Protein AF-A0A7X7K3A5-F1 (afdb_monomer_lite)

pLDDT: mean 78.58, std 13.83, range [46.94, 91.44]

Structure (mmCIF, N/CA/C/O backbone):
data_AF-A0A7X7K3A5-F1
#
_entry.id   AF-A0A7X7K3A5-F1
#
loop_
_atom_site.group_PDB
_atom_site.id
_atom_site.type_symbol
_atom_site.label_atom_id
_atom_site.label_alt_id
_atom_site.label_comp_id
_atom_site.label_asym_id
_atom_site.label_entity_id
_atom_site.label_seq_id
_atom_site.pdbx_PDB_ins_code
_atom_site.Cartn_x
_atom_site.Cartn_y
_atom_site.Cartn_z
_atom_site.occupancy
_atom_site.B_iso_or_equiv
_atom_site.auth_seq_id
_atom_site.auth_comp_id
_atom_site.auth_asym_id
_atom_site.auth_atom_id
_atom_site.pdbx_PDB_model_num
ATOM 1 N N . MET A 1 1 ? 12.186 15.732 -3.941 1.00 61.91 1 MET A N 1
ATOM 2 C CA . MET A 1 1 ? 11.866 14.292 -4.096 1.00 61.91 1 MET A CA 1
ATOM 3 C C . MET A 1 1 ? 10.853 13.869 -3.036 1.00 61.91 1 MET A C 1
ATOM 5 O O . MET A 1 1 ? 9.837 13.291 -3.395 1.00 61.91 1 MET A O 1
ATOM 9 N N . GLU A 1 2 ? 11.076 14.251 -1.775 1.00 77.88 2 GLU A N 1
ATOM 10 C CA . GLU A 1 2 ? 10.208 13.936 -0.627 1.00 77.88 2 GLU A CA 1
ATOM 11 C C . GLU A 1 2 ? 8.759 14.428 -0.759 1.00 77.88 2 GLU A C 1
ATOM 13 O O . GLU A 1 2 ? 7.843 13.648 -0.534 1.00 77.88 2 GLU A O 1
ATOM 18 N N . GLU A 1 3 ? 8.508 15.655 -1.230 1.00 84.06 3 GLU A N 1
ATOM 19 C CA . GLU A 1 3 ? 7.126 16.161 -1.365 1.00 84.06 3 GLU A CA 1
ATOM 20 C C . GLU A 1 3 ? 6.265 15.346 -2.339 1.00 84.06 3 GLU A C 1
ATOM 22 O O . GLU A 1 3 ? 5.061 15.177 -2.145 1.00 84.06 3 GLU A O 1
ATOM 27 N N . ARG A 1 4 ? 6.878 14.823 -3.407 1.00 85.25 4 ARG A N 1
ATOM 28 C CA . ARG A 1 4 ? 6.170 14.000 -4.393 1.00 85.25 4 ARG A CA 1
ATOM 29 C C . ARG A 1 4 ? 5.821 12.630 -3.813 1.00 85.25 4 ARG A C 1
ATOM 31 O O . ARG A 1 4 ? 4.760 12.106 -4.141 1.00 85.25 4 ARG A O 1
ATOM 38 N N . LEU A 1 5 ? 6.695 12.084 -2.968 1.00 82.12 5 LEU A N 1
ATOM 39 C CA . LEU A 1 5 ? 6.471 10.822 -2.272 1.00 82.12 5 LEU A CA 1
ATOM 40 C C . LEU A 1 5 ? 5.363 10.975 -1.222 1.00 82.12 5 LEU A C 1
ATOM 42 O O . LEU A 1 5 ? 4.353 10.289 -1.324 1.00 82.12 5 LEU A O 1
ATOM 46 N N . ALA A 1 6 ? 5.465 11.983 -0.352 1.00 85.81 6 ALA A N 1
ATOM 47 C CA . ALA A 1 6 ? 4.463 12.266 0.676 1.00 85.81 6 ALA A CA 1
ATOM 48 C C . ALA A 1 6 ? 3.061 12.494 0.082 1.00 85.81 6 ALA A C 1
ATOM 50 O O . ALA A 1 6 ? 2.045 12.039 0.611 1.00 85.81 6 ALA A O 1
ATOM 51 N N . ARG A 1 7 ? 2.990 13.170 -1.071 1.00 88.31 7 ARG A N 1
ATOM 52 C CA . ARG A 1 7 ? 1.724 13.392 -1.777 1.00 88.31 7 ARG A CA 1
ATOM 53 C C . ARG A 1 7 ? 1.150 12.105 -2.376 1.00 88.31 7 ARG A C 1
ATOM 55 O O . ARG A 1 7 ? -0.068 11.942 -2.388 1.00 88.31 7 ARG A O 1
ATOM 62 N N . ALA A 1 8 ? 2.004 11.206 -2.865 1.00 86.25 8 ALA A N 1
ATOM 63 C CA . ALA A 1 8 ? 1.583 9.897 -3.356 1.00 86.25 8 ALA A CA 1
ATOM 64 C C . ALA A 1 8 ? 1.093 8.994 -2.210 1.00 86.25 8 ALA A C 1
ATOM 66 O O . ALA A 1 8 ? 0.057 8.347 -2.354 1.00 86.25 8 ALA A O 1
ATOM 67 N N . GLU A 1 9 ? 1.775 9.009 -1.063 1.00 87.38 9 GLU A N 1
ATOM 68 C CA . GLU A 1 9 ? 1.377 8.275 0.145 1.00 87.38 9 GLU A CA 1
ATOM 69 C C . GLU A 1 9 ? 0.015 8.742 0.666 1.00 87.38 9 GLU A C 1
ATOM 71 O O . GLU A 1 9 ? -0.887 7.928 0.845 1.00 87.38 9 GLU A O 1
ATOM 76 N N . SER A 1 10 ? -0.185 10.055 0.813 1.00 89.81 10 SER A N 1
ATOM 77 C CA . SER A 1 10 ? -1.463 10.620 1.270 1.00 89.81 10 SER A CA 1
ATOM 78 C C . SER A 1 10 ? -2.630 10.269 0.336 1.00 89.81 10 SER A C 1
ATOM 80 O O . SER A 1 10 ? -3.748 9.984 0.785 1.00 89.81 10 SER A O 1
ATOM 82 N N . TRP A 1 11 ? -2.374 10.237 -0.976 1.00 90.19 11 TRP A N 1
ATOM 83 C CA . TRP A 1 11 ? -3.364 9.815 -1.962 1.00 90.19 11 TRP A CA 1
ATOM 84 C C . TRP A 1 11 ? -3.706 8.322 -1.834 1.00 90.19 11 TRP A C 1
ATOM 86 O O . TRP A 1 11 ? -4.887 7.976 -1.825 1.00 90.19 11 TRP A O 1
ATOM 96 N N . LEU A 1 12 ? -2.703 7.452 -1.670 1.00 88.81 12 LEU A N 1
ATOM 97 C CA . LEU A 1 12 ? -2.887 6.009 -1.460 1.00 88.81 12 LEU A CA 1
ATOM 98 C C . LEU A 1 12 ? -3.646 5.702 -0.166 1.00 88.81 12 LEU A C 1
ATOM 100 O O . LEU A 1 12 ? -4.584 4.908 -0.183 1.00 88.81 12 LEU A O 1
ATOM 104 N N . GLN A 1 13 ? -3.297 6.372 0.931 1.00 88.62 13 GLN A N 1
ATOM 105 C CA . GLN A 1 13 ? -4.015 6.258 2.202 1.00 88.62 13 GLN A CA 1
ATOM 106 C C . GLN A 1 13 ? -5.488 6.638 2.036 1.00 88.62 13 GLN A C 1
ATOM 108 O O . GLN A 1 13 ? -6.379 5.880 2.417 1.00 88.62 13 GLN A O 1
ATOM 113 N N . SER A 1 14 ? -5.753 7.787 1.407 1.00 90.44 14 SER A N 1
ATOM 114 C CA . SER A 1 14 ? -7.120 8.254 1.153 1.00 90.44 14 SER A CA 1
ATOM 115 C C . SER A 1 14 ? -7.897 7.286 0.262 1.00 90.44 14 SER A C 1
ATOM 117 O O . SER A 1 14 ? -9.087 7.064 0.481 1.00 90.44 14 SER A O 1
ATOM 119 N N . TYR A 1 15 ? -7.237 6.701 -0.739 1.00 89.62 15 TYR A N 1
ATOM 120 C CA . TYR A 1 15 ? -7.834 5.712 -1.628 1.00 89.62 15 TYR A CA 1
ATOM 121 C C . TYR A 1 15 ? -8.256 4.450 -0.866 1.00 89.62 15 TYR A C 1
ATOM 123 O O . TYR A 1 15 ? -9.427 4.083 -0.936 1.00 89.62 15 TYR A O 1
ATOM 131 N N . LEU A 1 16 ? -7.344 3.841 -0.100 1.00 88.25 16 LEU A N 1
ATOM 132 C CA . LEU A 1 16 ? -7.605 2.616 0.668 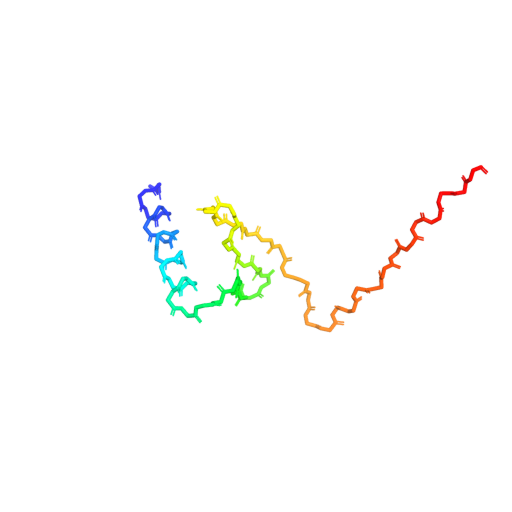1.00 88.25 16 LEU A CA 1
ATOM 133 C C . LEU A 1 16 ? -8.720 2.817 1.703 1.00 88.25 16 LEU A C 1
ATOM 135 O O . LEU A 1 16 ? -9.653 2.017 1.782 1.00 88.25 16 LEU A O 1
ATOM 139 N N . LEU A 1 17 ? -8.682 3.936 2.435 1.00 88.88 17 LEU A N 1
ATOM 140 C CA . LEU A 1 17 ? -9.726 4.293 3.399 1.00 88.88 17 LEU A CA 1
ATOM 141 C C . LEU A 1 17 ? -11.087 4.492 2.724 1.00 88.88 17 LEU A C 1
ATOM 143 O O . LEU A 1 17 ? -12.108 4.042 3.240 1.00 88.88 17 LEU A O 1
ATOM 147 N N . ARG A 1 18 ? -11.114 5.147 1.557 1.00 90.94 18 ARG A N 1
ATOM 148 C CA . ARG A 1 18 ? -12.354 5.418 0.820 1.00 90.94 18 ARG A CA 1
ATOM 149 C C . ARG A 1 18 ? -12.982 4.152 0.244 1.00 90.94 18 ARG A C 1
ATOM 151 O O . ARG A 1 18 ? -14.206 4.065 0.196 1.00 90.94 18 ARG A O 1
ATOM 158 N N . THR A 1 19 ? -12.177 3.212 -0.243 1.00 89.69 19 THR A N 1
ATOM 159 C CA . THR A 1 19 ? -12.676 1.959 -0.828 1.00 89.69 19 THR A CA 1
ATOM 160 C C . THR A 1 19 ? -12.921 0.872 0.217 1.00 89.69 19 THR A C 1
ATOM 162 O O . THR A 1 19 ? -13.513 -0.153 -0.111 1.00 89.69 19 THR A O 1
ATOM 165 N N . GLY A 1 20 ? -12.484 1.083 1.465 1.00 87.56 20 GLY A N 1
ATOM 166 C CA . GLY A 1 20 ? -12.521 0.068 2.518 1.00 87.56 20 GLY A CA 1
ATOM 167 C C . GLY A 1 20 ? -11.576 -1.107 2.244 1.00 87.56 20 GLY A C 1
ATOM 168 O O . GLY A 1 20 ? -11.729 -2.172 2.840 1.00 87.56 20 GLY A O 1
ATOM 169 N N . GLN A 1 21 ? -10.624 -0.941 1.321 1.00 85.56 21 GLN A N 1
ATOM 170 C CA . GLN A 1 21 ? -9.640 -1.966 0.999 1.00 85.56 21 GLN A CA 1
ATOM 171 C C . GLN A 1 21 ? -8.494 -1.924 2.009 1.00 85.56 21 GLN A C 1
ATOM 173 O O . GLN A 1 21 ? -7.959 -0.863 2.315 1.00 85.56 21 GLN A O 1
ATOM 178 N N . GLN A 1 22 ? -8.085 -3.097 2.490 1.00 83.56 22 GLN A N 1
ATOM 179 C CA . GLN A 1 22 ? -6.946 -3.221 3.407 1.00 83.56 22 GLN A CA 1
ATOM 180 C C . GLN A 1 22 ? -5.601 -3.156 2.666 1.00 83.56 22 GLN A C 1
ATOM 182 O O . GLN A 1 22 ? -4.607 -2.687 3.219 1.00 83.56 22 GLN A O 1
ATOM 187 N N . ALA A 1 23 ? -5.586 -3.592 1.403 1.00 87.00 23 ALA A N 1
ATOM 188 C CA . ALA A 1 23 ? -4.423 -3.551 0.533 1.00 87.00 23 ALA A CA 1
ATOM 189 C C . ALA A 1 23 ? -4.821 -3.402 -0.944 1.00 87.00 23 ALA A C 1
ATOM 191 O O . ALA A 1 23 ? -5.938 -3.744 -1.348 1.00 87.00 23 ALA A O 1
ATOM 192 N N . VAL A 1 24 ? -3.887 -2.907 -1.753 1.00 88.25 24 VAL A N 1
ATOM 193 C CA . VAL A 1 24 ? -3.978 -2.858 -3.214 1.00 88.25 24 VAL A CA 1
ATOM 194 C C . VAL A 1 24 ? -2.740 -3.499 -3.827 1.00 88.25 24 VAL A C 1
ATOM 196 O O . VAL A 1 24 ? -1.619 -3.278 -3.373 1.00 88.25 24 VAL A O 1
ATOM 199 N N . ARG A 1 25 ? -2.939 -4.285 -4.885 1.00 85.75 25 ARG A N 1
ATOM 200 C CA . ARG A 1 25 ? -1.845 -4.887 -5.645 1.00 85.75 25 ARG A CA 1
ATOM 201 C C . ARG A 1 25 ? -1.498 -4.004 -6.836 1.00 85.75 25 ARG A C 1
ATOM 203 O O . ARG A 1 25 ? -2.355 -3.735 -7.677 1.00 85.75 25 ARG A O 1
ATOM 210 N N . LEU A 1 26 ? -0.247 -3.565 -6.912 1.00 83.75 26 LEU A N 1
ATOM 211 C CA . LEU A 1 26 ? 0.303 -2.815 -8.039 1.00 83.75 26 LEU A CA 1
ATOM 212 C C . LEU A 1 26 ? 1.463 -3.612 -8.641 1.00 83.75 26 LEU A C 1
ATOM 214 O O . LEU A 1 26 ? 2.599 -3.560 -8.171 1.00 83.75 26 LEU A O 1
ATOM 218 N N . GLY A 1 27 ? 1.164 -4.378 -9.692 1.00 84.25 27 GLY A N 1
ATOM 219 C CA . GLY A 1 27 ? 2.132 -5.277 -10.320 1.00 84.25 27 GLY A CA 1
ATOM 220 C C . GLY A 1 27 ? 2.634 -6.344 -9.341 1.00 84.25 27 GLY A C 1
ATOM 221 O O . GLY A 1 27 ? 1.841 -7.077 -8.754 1.00 84.25 27 GLY A O 1
ATOM 222 N N . GLY A 1 28 ? 3.955 -6.415 -9.163 1.00 84.75 28 GLY A N 1
ATOM 223 C CA . GLY A 1 28 ? 4.625 -7.348 -8.248 1.00 84.75 28 GLY A CA 1
ATOM 224 C C . GLY A 1 28 ? 4.679 -6.890 -6.789 1.00 84.75 28 GLY A C 1
ATOM 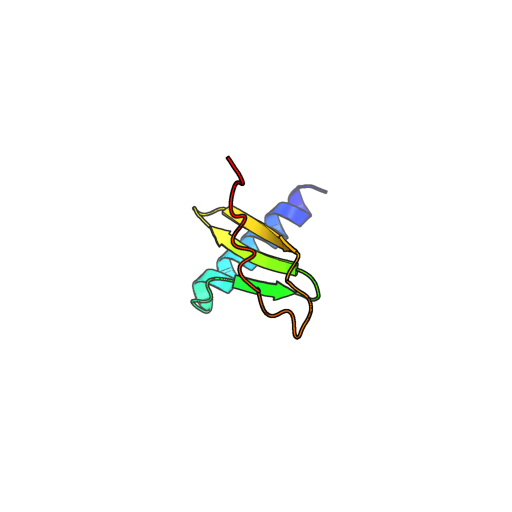225 O O . GLY A 1 28 ? 5.454 -7.450 -6.022 1.00 84.75 28 GLY A O 1
ATOM 226 N N . TYR A 1 29 ? 3.906 -5.872 -6.406 1.00 86.62 29 TYR A N 1
ATOM 227 C CA . TYR A 1 29 ? 3.909 -5.318 -5.054 1.00 86.62 29 TYR A CA 1
ATOM 228 C C . TYR A 1 29 ? 2.504 -5.259 -4.472 1.00 86.62 29 TYR A C 1
ATOM 230 O O . TYR A 1 29 ? 1.534 -4.954 -5.170 1.00 86.62 29 TYR A O 1
ATOM 238 N N . GLU A 1 30 ? 2.413 -5.530 -3.179 1.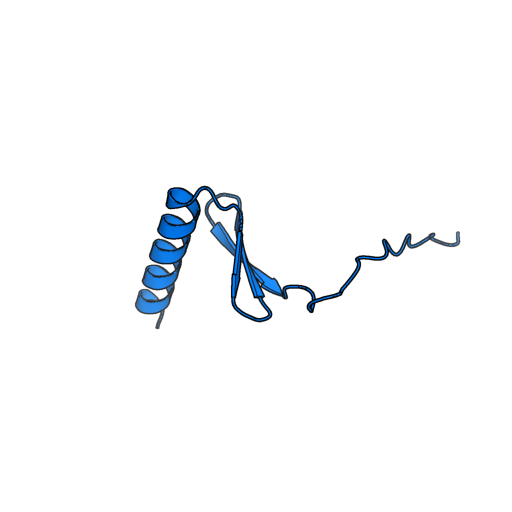00 90.25 30 GLU A N 1
ATOM 239 C CA . GLU A 1 30 ? 1.235 -5.281 -2.367 1.00 90.25 30 GLU A CA 1
ATOM 240 C C . GLU A 1 30 ? 1.489 -4.036 -1.520 1.00 90.25 30 GLU A C 1
ATOM 242 O O . GLU A 1 30 ? 2.561 -3.854 -0.946 1.00 90.25 30 GLU A O 1
ATOM 247 N N . ILE A 1 31 ? 0.503 -3.148 -1.491 1.00 90.75 31 ILE A N 1
ATOM 248 C CA . ILE A 1 31 ? 0.548 -1.901 -0.740 1.00 90.75 31 ILE A CA 1
ATOM 249 C C . ILE A 1 31 ? -0.591 -1.944 0.264 1.00 90.75 31 ILE A C 1
ATOM 251 O O . ILE A 1 31 ? -1.757 -1.954 -0.134 1.00 90.75 31 ILE A O 1
ATOM 255 N N . ALA A 1 32 ? -0.256 -1.958 1.547 1.00 91.44 32 ALA A N 1
ATOM 256 C CA . ALA A 1 32 ? -1.213 -2.047 2.641 1.00 91.44 32 ALA A CA 1
ATOM 257 C C . ALA A 1 32 ? -1.110 -0.830 3.564 1.00 91.44 32 ALA A C 1
ATOM 259 O O . ALA A 1 32 ? -0.037 -0.252 3.731 1.00 91.44 32 ALA A O 1
ATOM 260 N N . LEU A 1 33 ? -2.232 -0.454 4.182 1.00 88.75 33 LEU A N 1
ATOM 261 C CA . LEU A 1 33 ? -2.253 0.532 5.262 1.00 88.75 33 LEU A CA 1
ATOM 262 C C . LEU A 1 33 ? -2.262 -0.213 6.601 1.00 88.75 33 LEU A C 1
ATOM 264 O O . LEU A 1 33 ? -3.264 -0.834 6.954 1.00 88.75 33 LEU A O 1
ATOM 268 N N . ARG A 1 34 ? -1.153 -0.155 7.340 1.00 85.94 34 ARG A N 1
ATOM 269 C CA . ARG A 1 34 ? -0.962 -0.840 8.625 1.00 85.94 34 ARG A CA 1
ATOM 270 C C . ARG A 1 34 ? -0.473 0.161 9.663 1.00 85.94 34 ARG A C 1
ATOM 272 O O . ARG A 1 34 ? 0.444 0.925 9.401 1.00 85.94 34 ARG A O 1
ATOM 279 N N . ASP A 1 35 ? -1.154 0.215 10.806 1.00 85.69 35 ASP A N 1
ATOM 280 C CA . ASP A 1 35 ? -0.872 1.177 11.887 1.00 85.69 35 ASP A CA 1
ATOM 281 C C . ASP A 1 35 ? -0.817 2.656 11.429 1.00 85.69 35 ASP A C 1
ATOM 283 O O . ASP A 1 35 ? -0.073 3.481 11.944 1.00 85.69 35 ASP A O 1
ATOM 287 N N . GLY A 1 36 ? -1.598 3.012 10.402 1.00 81.94 36 GLY A N 1
ATOM 288 C CA . GLY A 1 36 ? -1.586 4.363 9.826 1.00 81.94 36 GLY A CA 1
ATOM 289 C C . GLY A 1 36 ? -0.401 4.658 8.898 1.00 81.94 36 GLY A C 1
ATOM 290 O O . GLY A 1 36 ? -0.328 5.757 8.348 1.00 81.94 36 GLY A O 1
ATOM 291 N N . GLN A 1 37 ? 0.474 3.684 8.646 1.00 84.94 37 GLN A N 1
ATOM 292 C CA . GLN A 1 37 ? 1.597 3.787 7.723 1.00 84.94 37 GLN A CA 1
ATOM 293 C C . GLN A 1 37 ? 1.376 2.928 6.469 1.00 84.94 37 GLN A C 1
ATOM 295 O O . GLN A 1 37 ? 0.743 1.872 6.509 1.00 84.94 37 GLN A O 1
ATOM 300 N N . ILE A 1 38 ? 1.874 3.405 5.325 1.00 87.19 38 ILE A N 1
ATOM 301 C CA . ILE A 1 38 ? 1.896 2.610 4.097 1.00 87.19 38 ILE A CA 1
ATOM 302 C C . ILE A 1 38 ? 3.066 1.630 4.168 1.00 87.19 38 ILE A C 1
ATOM 304 O O . ILE A 1 38 ? 4.223 2.039 4.261 1.00 87.19 38 ILE A O 1
ATOM 308 N N . GLU A 1 39 ? 2.759 0.341 4.076 1.00 89.50 39 GLU A N 1
ATOM 309 C CA . GLU A 1 39 ? 3.740 -0.724 3.908 1.00 89.50 39 GLU A CA 1
ATOM 310 C C . GLU A 1 39 ? 3.682 -1.251 2.474 1.00 89.50 39 GLU A C 1
ATOM 312 O O . GLU A 1 39 ? 2.605 -1.528 1.943 1.00 89.50 39 GLU A O 1
ATOM 317 N N . VAL A 1 40 ? 4.853 -1.388 1.846 1.00 89.00 40 VAL A N 1
ATOM 318 C CA . VAL A 1 40 ? 4.998 -1.953 0.501 1.00 89.00 40 VAL A CA 1
ATOM 319 C C . VAL A 1 40 ? 5.765 -3.259 0.614 1.00 89.00 40 VAL A C 1
ATOM 321 O O . VAL A 1 40 ? 6.941 -3.268 0.976 1.00 89.00 40 VAL A O 1
ATOM 324 N N . THR A 1 41 ? 5.108 -4.361 0.286 1.00 88.88 41 THR A N 1
ATOM 325 C CA . THR A 1 41 ? 5.697 -5.698 0.288 1.00 88.88 41 THR A CA 1
ATOM 326 C C . THR A 1 41 ? 5.747 -6.241 -1.134 1.00 88.88 41 THR A C 1
ATOM 328 O O . THR A 1 41 ? 4.995 -5.821 -2.015 1.00 88.88 41 THR A O 1
ATOM 331 N N . ALA A 1 42 ? 6.670 -7.166 -1.399 1.00 86.19 42 ALA A N 1
ATOM 332 C CA . ALA A 1 42 ? 6.634 -7.912 -2.648 1.00 86.19 42 ALA A CA 1
ATOM 333 C C . ALA A 1 42 ? 5.370 -8.781 -2.643 1.00 86.19 42 ALA A C 1
ATOM 335 O O . ALA A 1 42 ? 5.190 -9.606 -1.747 1.00 86.19 42 ALA A O 1
ATOM 336 N N . ALA A 1 43 ? 4.498 -8.585 -3.630 1.00 80.62 43 ALA A N 1
ATOM 337 C CA . ALA A 1 43 ? 3.371 -9.476 -3.812 1.00 8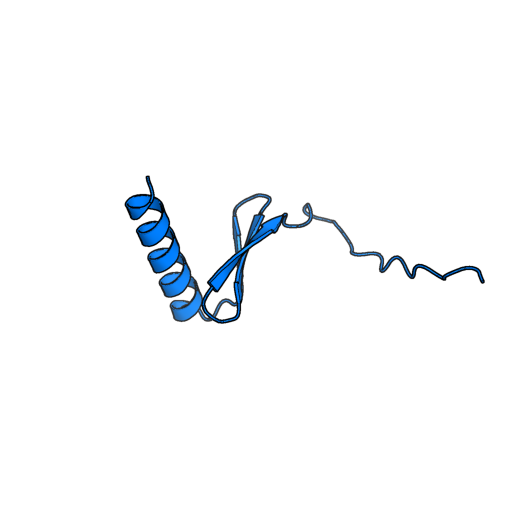0.62 43 ALA A CA 1
ATOM 338 C C . ALA A 1 43 ? 3.912 -10.816 -4.320 1.00 80.62 43 ALA A C 1
ATOM 340 O O . ALA A 1 43 ? 4.747 -10.824 -5.236 1.00 80.62 43 ALA A O 1
ATOM 341 N N . PRO A 1 44 ? 3.439 -11.946 -3.777 1.00 73.06 44 PRO A N 1
ATOM 342 C CA . PRO A 1 44 ? 3.747 -13.231 -4.370 1.00 73.06 44 PRO A CA 1
ATOM 343 C C . PRO A 1 44 ? 3.337 -13.232 -5.854 1.00 73.06 44 PRO A C 1
ATOM 345 O O . PRO A 1 44 ? 2.376 -12.550 -6.236 1.00 73.06 44 PRO A O 1
ATOM 348 N N . PRO A 1 45 ? 4.070 -13.949 -6.719 1.00 71.06 45 PRO A N 1
ATOM 349 C CA . PRO A 1 45 ? 3.683 -14.087 -8.114 1.00 71.06 45 PRO A CA 1
ATOM 350 C C . PRO A 1 45 ? 2.295 -14.735 -8.229 1.00 71.06 45 PRO A C 1
ATOM 352 O O . PRO A 1 45 ? 1.852 -15.471 -7.348 1.00 71.06 45 PRO A O 1
ATOM 355 N N . ASP A 1 46 ? 1.581 -14.459 -9.319 1.00 64.81 46 ASP A N 1
ATOM 356 C CA . ASP A 1 46 ? 0.288 -15.102 -9.560 1.00 64.81 46 ASP A CA 1
ATOM 357 C C . ASP A 1 46 ? 0.454 -16.626 -9.644 1.00 64.81 46 ASP A C 1
ATOM 359 O O . ASP A 1 46 ? 1.294 -17.128 -10.390 1.00 64.81 46 ASP A O 1
ATOM 363 N N . GLY A 1 47 ? -0.333 -17.355 -8.846 1.00 63.00 47 GLY A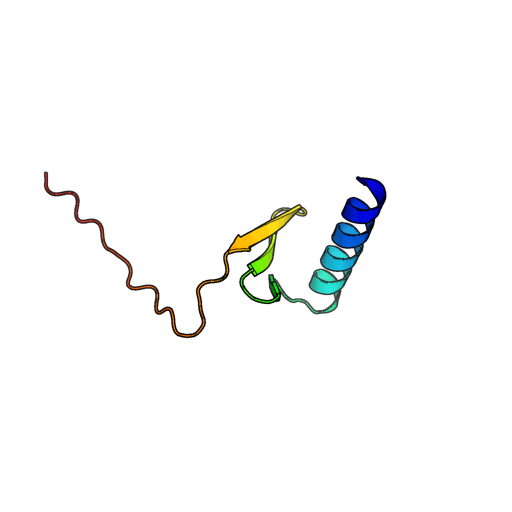 N 1
ATOM 364 C CA . GLY A 1 47 ? -0.224 -18.811 -8.700 1.00 63.00 47 GLY A CA 1
ATOM 365 C C . GLY A 1 47 ? 0.746 -19.288 -7.611 1.00 63.00 47 GLY A C 1
ATOM 366 O O . GLY A 1 47 ? 1.013 -20.484 -7.534 1.00 63.00 47 GLY A O 1
ATOM 367 N N . TRP A 1 48 ? 1.277 -18.397 -6.766 1.00 58.03 48 TRP A N 1
ATOM 368 C CA . TRP A 1 48 ? 2.066 -18.798 -5.599 1.00 58.03 48 TRP A CA 1
ATOM 369 C C . TRP A 1 48 ? 1.143 -19.273 -4.466 1.00 58.03 48 TRP A C 1
ATOM 371 O O . TRP A 1 48 ? 0.576 -18.475 -3.719 1.00 58.03 48 TRP A O 1
ATOM 381 N N . GLU A 1 49 ? 0.978 -20.586 -4.342 1.00 58.78 49 GLU A N 1
ATOM 382 C CA . GLU A 1 49 ? 0.411 -21.191 -3.139 1.00 58.78 49 GLU A CA 1
ATOM 383 C C . GLU A 1 49 ? 1.479 -21.150 -2.037 1.00 58.78 49 GLU A C 1
ATOM 385 O O . GLU A 1 49 ? 2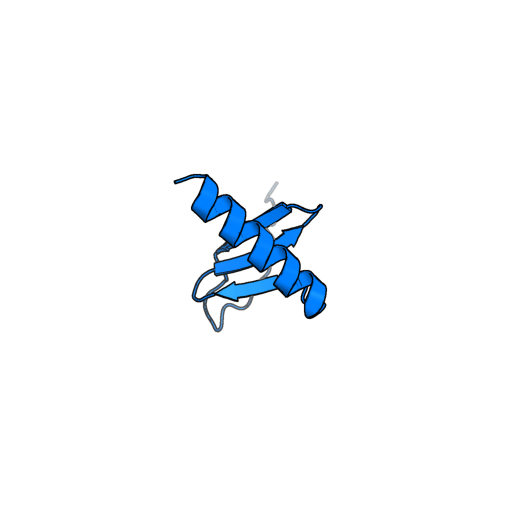.550 -21.748 -2.185 1.00 58.78 49 GLU A O 1
ATOM 390 N N . GLN A 1 50 ? 1.204 -20.432 -0.939 1.00 55.88 50 GLN A N 1
ATOM 391 C CA . GLN A 1 50 ? 1.983 -20.570 0.293 1.00 55.88 50 GLN A CA 1
ATOM 392 C C . GLN A 1 50 ? 1.835 -22.018 0.763 1.00 55.88 50 GLN A C 1
ATOM 394 O O . GLN A 1 50 ? 0.883 -22.370 1.451 1.00 55.88 50 GLN A O 1
ATOM 399 N N . ASN A 1 51 ? 2.777 -22.871 0.375 1.00 55.56 51 ASN A N 1
ATOM 400 C CA . ASN A 1 51 ? 3.043 -24.061 1.155 1.00 55.56 51 ASN A CA 1
ATOM 401 C C . ASN A 1 51 ? 3.661 -23.531 2.447 1.00 55.56 51 ASN A C 1
ATOM 403 O O . ASN A 1 51 ? 4.767 -22.987 2.407 1.00 55.56 51 ASN A O 1
ATOM 407 N N . GLU A 1 52 ? 2.925 -23.598 3.558 1.00 49.78 52 GLU A N 1
ATOM 408 C CA . GLU A 1 52 ? 3.510 -23.442 4.887 1.00 49.78 52 GLU A CA 1
ATOM 409 C C . GLU A 1 52 ? 4.691 -24.409 4.958 1.00 49.78 52 GLU A C 1
ATOM 411 O O . GLU A 1 52 ? 4.525 -25.624 5.064 1.00 49.78 52 GLU A O 1
ATOM 416 N N . ILE A 1 53 ? 5.906 -23.880 4.815 1.00 55.00 53 ILE A N 1
ATOM 417 C CA . ILE A 1 53 ? 7.103 -24.630 5.152 1.00 55.00 53 ILE A CA 1
ATOM 418 C C . ILE A 1 53 ? 7.076 -24.684 6.676 1.00 55.00 53 ILE A C 1
ATOM 420 O O . ILE A 1 53 ? 7.577 -23.780 7.346 1.00 55.00 53 ILE A O 1
ATOM 424 N N . GLU A 1 54 ? 6.424 -25.713 7.223 1.00 46.94 54 GLU A N 1
ATOM 425 C CA . GLU A 1 54 ? 6.662 -26.160 8.590 1.00 46.94 54 GLU A CA 1
ATOM 426 C C . GLU A 1 54 ? 8.151 -26.502 8.676 1.00 46.94 54 GLU A C 1
ATOM 428 O O . GLU A 1 54 ? 8.589 -27.601 8.328 1.00 46.94 54 GLU A O 1
ATOM 433 N N . TRP A 1 55 ? 8.958 -25.532 9.100 1.00 56.31 55 TRP A N 1
ATOM 434 C CA . TRP A 1 55 ? 10.319 -25.787 9.532 1.00 56.31 55 TRP A CA 1
ATOM 435 C C . TRP A 1 55 ? 10.225 -26.623 10.805 1.00 56.31 55 TRP A C 1
ATOM 437 O O . TRP A 1 55 ? 10.164 -26.091 11.911 1.00 56.31 55 TRP A O 1
ATOM 447 N N . LYS A 1 56 ? 10.163 -27.950 10.658 1.00 50.56 56 LYS A N 1
ATOM 448 C CA . LYS A 1 56 ? 10.456 -28.840 11.775 1.00 50.56 56 LYS A CA 1
ATOM 449 C C . LYS A 1 56 ? 11.924 -28.647 12.117 1.00 50.56 56 LYS A C 1
ATOM 451 O O . LYS A 1 56 ? 12.803 -29.103 11.393 1.00 50.56 56 LYS A O 1
ATOM 456 N N . GLU A 1 57 ? 12.157 -27.919 13.200 1.00 54.50 57 GLU A N 1
ATOM 457 C CA . GLU A 1 57 ? 13.429 -27.885 13.906 1.00 54.50 57 GLU A CA 1
ATOM 458 C C . GLU A 1 57 ? 13.768 -29.335 14.294 1.00 54.50 57 GLU A C 1
ATOM 460 O O . GLU A 1 57 ? 13.143 -29.923 15.178 1.00 54.50 57 GLU A O 1
ATOM 465 N N . GLU A 1 58 ? 14.685 -29.960 13.555 1.00 52.28 58 GLU A N 1
ATOM 466 C CA . GLU A 1 58 ? 15.274 -31.241 13.941 1.00 52.28 58 GLU A CA 1
ATOM 467 C C . GLU A 1 58 ? 16.206 -30.954 15.129 1.00 52.28 58 GLU A C 1
ATOM 469 O O . GLU A 1 58 ? 17.234 -30.294 14.972 1.00 52.28 58 GLU A O 1
ATOM 474 N N . SER A 1 59 ? 15.760 -31.348 16.329 1.00 58.56 59 SER A N 1
ATOM 475 C CA . SER A 1 59 ? 16.522 -31.282 17.588 1.00 58.56 59 SER A CA 1
ATOM 476 C C . SER A 1 59 ? 17.659 -32.296 17.643 1.00 58.56 59 SER A C 1
ATOM 478 O O . SER A 1 59 ? 17.478 -33.410 17.099 1.00 58.56 59 SER A O 1
#

Foldseek 3Di:
DVVVVVVVQVVVLCVCVVVVNQWDDDDQWIWGQDPNGIDIDGHPPPPDDPPPPPPPPPD

Radius of gyration: 15.84 Å; chains: 1; bounding box: 29×47×28 Å

Sequence (59 aa):
MEERLARAESWLQSYLLRTGQQAVRLGGYEIALRDGQIEVTAAPPDGWEQNEIEWKEES

Secondary structure (DSSP, 8-state):
-HHHHHHHHHHHHHHHHHHT-SEEEETTEEEEEETTEEEEEEPPPTT------------